Protein AF-A0A2N1N7I2-F1 (afdb_monomer_lite)

Radius of gyration: 17.01 Å; chains: 1; bounding box: 42×35×32 Å

Organism: NCBI:txid588596

Sequence (78 aa):
MEAIIYLTPSAAINETYKKLFNVKTRFSGPGVLGFDNETITKQLQAEVLFFPLQIIIHGIKVFVATLGSSDQAELNFA

pLDDT: mean 71.82, std 11.84, range [49.66, 93.56]

Secondary structure (DSSP, 8-state):
------SSHHHHHHHHHHHHH-------HHHHTTTT-HHHHHHHHS---PPPEEEEETTEEEEE------S-GGGS--

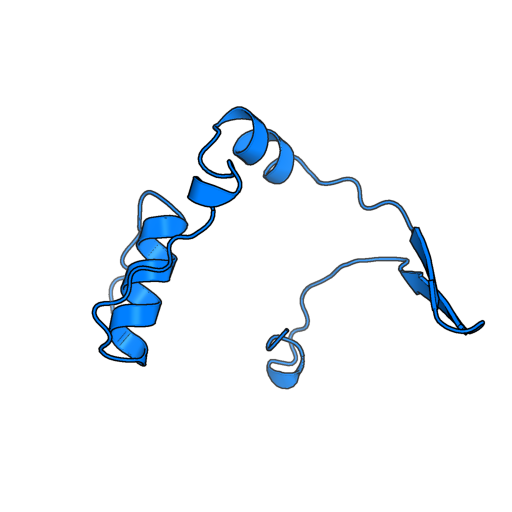Foldseek 3Di:
DDDDDDPDPQVVVQVVCCVPPVDPDRPPPCVVVCCVPPVNVVVVVPPPPDDWDWDADPNDIDIDPDDDDDPPPVVVPD

Structure (mmCIF, N/CA/C/O backbone):
data_AF-A0A2N1N7I2-F1
#
_entry.id   AF-A0A2N1N7I2-F1
#
loop_
_atom_site.group_PDB
_atom_site.id
_atom_site.type_symbol
_atom_site.label_atom_id
_atom_site.label_alt_id
_atom_site.label_comp_id
_atom_site.label_asym_id
_atom_site.label_entity_id
_atom_site.label_seq_id
_atom_site.pdbx_PDB_ins_code
_atom_site.Cartn_x
_atom_site.Cartn_y
_atom_site.Cartn_z
_atom_site.occupancy
_atom_site.B_iso_or_equiv
_atom_site.auth_seq_id
_atom_site.auth_comp_id
_atom_site.auth_asym_id
_atom_site.auth_atom_id
_atom_site.pdbx_PDB_model_num
ATOM 1 N N . MET A 1 1 ? 21.577 -16.016 -1.750 1.00 50.38 1 MET A N 1
ATOM 2 C CA . MET A 1 1 ? 20.477 -15.894 -2.728 1.00 50.38 1 MET A CA 1
ATOM 3 C C . MET A 1 1 ? 20.478 -14.456 -3.195 1.00 50.38 1 MET A C 1
ATOM 5 O O . MET A 1 1 ? 20.338 -13.579 -2.353 1.00 50.38 1 MET A O 1
ATOM 9 N N . GLU A 1 2 ? 20.764 -14.208 -4.470 1.00 56.84 2 GLU A N 1
ATOM 10 C CA . GLU A 1 2 ? 20.797 -12.842 -5.003 1.00 56.84 2 GLU A CA 1
ATOM 11 C C . GLU A 1 2 ? 19.384 -12.254 -5.018 1.00 56.84 2 GLU A C 1
ATOM 13 O O . GLU A 1 2 ? 18.422 -12.920 -5.413 1.00 56.84 2 GLU A O 1
ATOM 18 N N . ALA A 1 3 ? 19.251 -11.018 -4.539 1.00 63.94 3 ALA A N 1
ATOM 19 C CA . ALA A 1 3 ? 17.995 -10.293 -4.605 1.00 63.94 3 ALA A CA 1
ATOM 20 C C . ALA A 1 3 ? 17.751 -9.869 -6.058 1.00 63.94 3 ALA A C 1
ATOM 22 O O . ALA A 1 3 ? 18.536 -9.121 -6.636 1.00 63.94 3 ALA A O 1
ATOM 23 N N . ILE A 1 4 ? 16.660 -10.350 -6.654 1.00 80.25 4 ILE A N 1
ATOM 24 C CA . ILE A 1 4 ? 16.219 -9.879 -7.968 1.00 80.25 4 ILE A CA 1
ATOM 25 C C . ILE A 1 4 ? 15.604 -8.494 -7.770 1.00 80.25 4 ILE A C 1
ATOM 27 O O . ILE A 1 4 ? 14.573 -8.361 -7.109 1.00 80.25 4 ILE A O 1
ATOM 31 N N . ILE A 1 5 ? 16.242 -7.473 -8.339 1.00 80.00 5 ILE A N 1
ATOM 32 C CA . ILE A 1 5 ? 15.743 -6.097 -8.336 1.00 80.00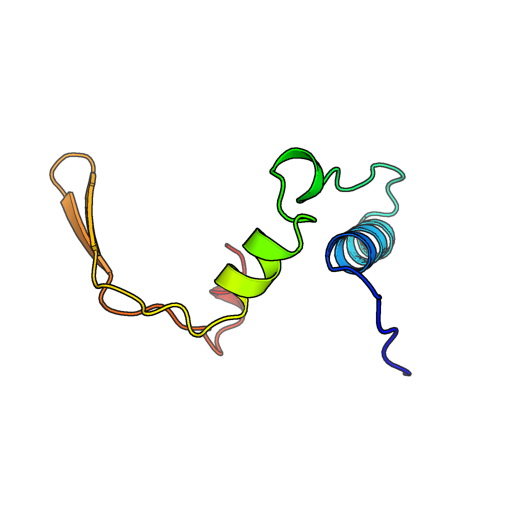 5 ILE A CA 1
ATOM 33 C C . ILE A 1 5 ? 14.894 -5.896 -9.593 1.00 80.00 5 ILE A C 1
ATOM 35 O O . ILE A 1 5 ? 15.363 -6.116 -10.709 1.00 80.00 5 ILE A O 1
ATOM 39 N N . TYR A 1 6 ? 13.644 -5.471 -9.415 1.00 80.06 6 TYR A N 1
ATOM 40 C CA . TYR A 1 6 ? 12.739 -5.156 -10.519 1.00 80.06 6 TYR A CA 1
ATOM 41 C C . TYR A 1 6 ? 12.663 -3.646 -10.740 1.00 80.06 6 TYR A C 1
ATOM 43 O O . TYR A 1 6 ? 12.616 -2.875 -9.786 1.00 80.06 6 TYR A O 1
ATOM 51 N N . LEU A 1 7 ? 12.605 -3.235 -12.009 1.00 75.25 7 LEU A N 1
ATOM 52 C CA . LEU A 1 7 ? 12.579 -1.824 -12.415 1.00 75.25 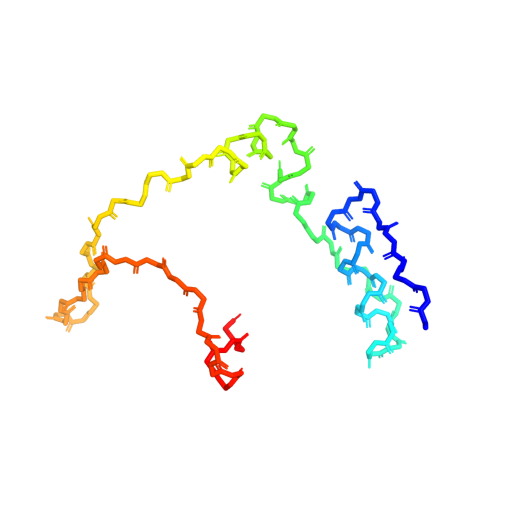7 LEU A CA 1
ATOM 53 C C . LEU A 1 7 ? 11.263 -1.110 -12.083 1.00 75.25 7 LEU A C 1
ATOM 55 O O . LEU A 1 7 ? 11.239 0.115 -12.025 1.00 75.25 7 LEU A O 1
ATOM 59 N N . THR A 1 8 ? 10.171 -1.852 -11.885 1.00 73.19 8 THR A N 1
ATOM 60 C CA . THR A 1 8 ? 8.873 -1.277 -11.520 1.00 73.19 8 THR A CA 1
ATOM 61 C C . THR A 1 8 ? 8.219 -2.069 -10.387 1.00 73.19 8 THR A C 1
ATOM 63 O O . THR A 1 8 ? 8.355 -3.300 -10.337 1.00 73.19 8 THR A O 1
ATOM 66 N N . PRO A 1 9 ? 7.455 -1.403 -9.501 1.00 69.19 9 PRO A N 1
ATOM 67 C CA . PRO A 1 9 ? 6.659 -2.080 -8.476 1.00 69.19 9 PRO A CA 1
ATOM 68 C C . PRO A 1 9 ? 5.703 -3.115 -9.081 1.00 69.19 9 PRO A C 1
ATOM 70 O O . PRO A 1 9 ? 5.594 -4.237 -8.589 1.00 69.19 9 PRO A O 1
ATOM 73 N N . SER A 1 10 ? 5.083 -2.780 -10.216 1.00 73.25 10 SER A N 1
ATOM 74 C CA . SER A 1 10 ? 4.193 -3.668 -10.969 1.00 73.25 10 SER A CA 1
ATOM 75 C C . SER A 1 10 ? 4.881 -4.974 -11.383 1.00 73.25 10 SER A C 1
ATOM 77 O O . SER A 1 10 ? 4.270 -6.040 -11.301 1.00 73.25 10 SER A O 1
ATOM 79 N N . ALA A 1 11 ? 6.152 -4.926 -11.797 1.00 78.81 11 ALA A N 1
ATOM 80 C CA . ALA A 1 11 ? 6.920 -6.122 -12.140 1.00 78.81 11 ALA A CA 1
ATOM 81 C C . ALA A 1 11 ? 7.255 -6.964 -10.897 1.00 78.81 11 ALA A C 1
ATOM 83 O O . ALA A 1 11 ? 7.063 -8.181 -10.917 1.00 78.81 11 ALA A O 1
ATOM 84 N N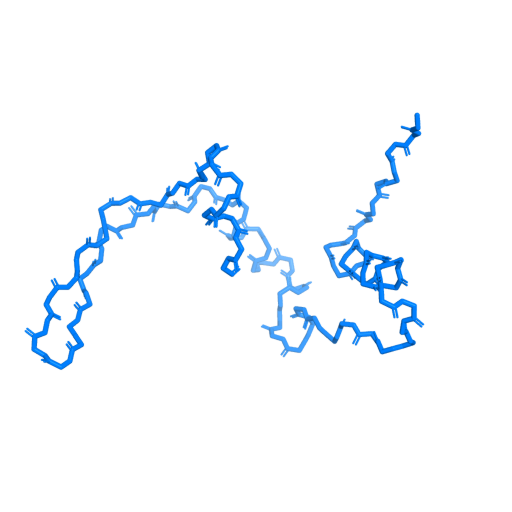 . ALA A 1 12 ? 7.671 -6.321 -9.801 1.00 82.06 12 ALA A N 1
ATOM 85 C CA . ALA A 1 12 ? 7.976 -7.008 -8.545 1.00 82.06 12 ALA A CA 1
ATOM 86 C C . ALA A 1 12 ? 6.760 -7.752 -7.969 1.00 82.06 12 ALA A C 1
ATOM 88 O O . ALA A 1 12 ? 6.863 -8.915 -7.568 1.00 82.06 12 ALA A O 1
ATOM 89 N N . ILE A 1 13 ? 5.596 -7.097 -7.964 1.00 77.31 13 ILE A N 1
ATOM 90 C CA . ILE A 1 13 ? 4.351 -7.664 -7.436 1.00 77.31 13 ILE A CA 1
ATOM 91 C C . ILE A 1 13 ? 3.890 -8.833 -8.310 1.00 77.31 13 ILE A C 1
ATOM 93 O O . ILE A 1 13 ? 3.601 -9.908 -7.789 1.00 77.31 13 ILE A O 1
ATOM 97 N N . ASN A 1 14 ? 3.885 -8.665 -9.636 1.00 78.69 14 ASN A N 1
ATOM 98 C CA . ASN A 1 14 ? 3.484 -9.724 -10.564 1.00 78.69 14 ASN A CA 1
ATOM 99 C C . ASN A 1 14 ? 4.325 -10.997 -10.409 1.00 78.69 14 ASN A C 1
ATOM 101 O O . ASN A 1 14 ? 3.774 -12.095 -10.326 1.00 78.69 14 ASN A O 1
ATOM 105 N N . GLU A 1 15 ? 5.650 -10.863 -10.326 1.00 84.50 15 GLU A N 1
ATOM 106 C CA . GLU A 1 15 ? 6.528 -12.021 -10.152 1.00 84.50 15 GLU A CA 1
ATOM 107 C C . GLU A 1 15 ? 6.376 -12.669 -8.772 1.00 84.50 15 GLU A C 1
ATOM 109 O O . GLU A 1 15 ? 6.433 -13.893 -8.655 1.00 84.50 15 GLU A O 1
ATOM 114 N N . THR A 1 16 ? 6.107 -11.883 -7.729 1.00 81.12 16 THR A N 1
ATOM 115 C CA . THR A 1 16 ? 5.821 -12.417 -6.389 1.00 81.12 16 THR A CA 1
ATOM 116 C C . THR A 1 16 ? 4.528 -13.234 -6.380 1.00 81.12 16 THR A C 1
ATOM 118 O O . THR A 1 16 ? 4.524 -14.373 -5.913 1.00 81.12 16 THR A O 1
ATOM 121 N N . TYR A 1 17 ? 3.452 -12.712 -6.974 1.00 75.44 17 TYR A N 1
ATOM 122 C CA . TYR A 1 17 ? 2.180 -13.431 -7.100 1.00 75.44 17 TYR A CA 1
ATOM 123 C C . TYR A 1 17 ? 2.332 -14.727 -7.896 1.00 75.44 17 TYR A C 1
ATOM 125 O O . TYR A 1 17 ? 1.818 -15.772 -7.497 1.00 75.44 17 TYR A O 1
ATOM 133 N N . LYS A 1 18 ? 3.081 -14.683 -9.001 1.00 83.06 18 LYS A N 1
ATOM 134 C CA . LYS A 1 18 ? 3.365 -15.864 -9.816 1.00 83.06 18 LYS A CA 1
ATOM 135 C C . LYS A 1 18 ? 4.133 -16.926 -9.029 1.00 83.06 18 LYS A C 1
ATOM 137 O O . LYS A 1 18 ? 3.788 -18.099 -9.123 1.00 83.06 18 LYS A O 1
ATOM 142 N N . LYS A 1 19 ? 5.134 -16.533 -8.234 1.00 83.62 19 LYS A N 1
ATOM 143 C CA . LYS A 1 19 ? 5.897 -17.459 -7.380 1.00 83.62 19 LYS A CA 1
ATOM 144 C C . LYS A 1 19 ? 5.041 -18.093 -6.284 1.00 83.62 19 LYS A C 1
ATOM 146 O O . LYS A 1 19 ? 5.182 -19.284 -6.039 1.00 83.62 19 LYS A O 1
ATOM 151 N N . LEU A 1 20 ? 4.181 -17.311 -5.631 1.00 81.50 20 LEU A N 1
ATOM 152 C CA . LEU A 1 20 ? 3.397 -17.776 -4.482 1.00 81.50 20 LEU A CA 1
ATOM 153 C C . LEU A 1 20 ? 2.175 -18.602 -4.883 1.00 81.50 20 LEU A C 1
ATOM 155 O O . LEU A 1 20 ? 1.869 -19.600 -4.240 1.00 81.50 20 LEU A O 1
ATOM 159 N N . PHE A 1 21 ? 1.481 -18.197 -5.945 1.00 80.38 21 PHE A N 1
ATOM 160 C CA . PHE A 1 21 ? 0.179 -18.765 -6.296 1.00 80.38 21 PHE A CA 1
ATOM 161 C C . PHE A 1 21 ? 0.198 -19.569 -7.599 1.00 80.38 21 PHE A C 1
ATOM 163 O O . PHE A 1 21 ? -0.804 -20.185 -7.948 1.00 80.38 21 PHE A O 1
ATOM 170 N N . ASN A 1 22 ? 1.320 -19.578 -8.331 1.00 79.44 22 ASN A N 1
ATOM 171 C CA . ASN A 1 22 ? 1.474 -20.263 -9.620 1.00 79.44 22 ASN A CA 1
ATOM 172 C C . ASN A 1 22 ? 0.380 -19.902 -10.650 1.00 79.44 22 ASN A C 1
ATOM 174 O O . ASN A 1 22 ? 0.031 -20.689 -11.533 1.00 79.44 22 ASN A O 1
ATOM 178 N N . VAL A 1 23 ? -0.189 -18.701 -10.531 1.00 74.00 23 VAL A N 1
ATOM 179 C CA . VAL A 1 23 ? -1.263 -18.211 -11.398 1.00 74.00 23 VAL A CA 1
ATOM 180 C C . VAL A 1 23 ? -0.704 -17.406 -12.569 1.00 74.00 23 VAL A C 1
ATOM 182 O O . VAL A 1 23 ? 0.297 -16.700 -12.451 1.00 74.00 23 VAL A O 1
ATOM 185 N N . LYS A 1 24 ? -1.382 -17.486 -13.721 1.00 65.31 24 LYS A N 1
ATOM 186 C CA . LYS A 1 24 ? -1.092 -16.660 -14.911 1.00 65.31 24 LYS A CA 1
ATOM 187 C C . LYS A 1 24 ? -1.763 -15.285 -14.869 1.00 65.31 24 LYS A C 1
ATOM 189 O O . LYS A 1 24 ? -1.525 -14.466 -15.755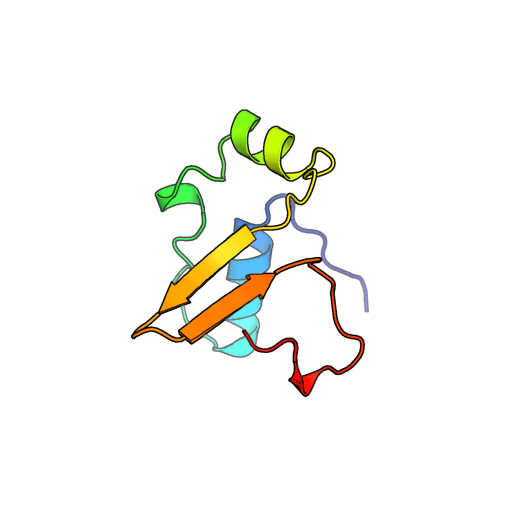 1.00 65.31 24 LYS A O 1
ATOM 194 N N . THR A 1 25 ? -2.628 -15.041 -13.889 1.00 61.38 25 THR A N 1
ATOM 195 C CA . THR A 1 25 ? -3.305 -13.756 -13.720 1.00 61.38 25 THR A CA 1
ATOM 196 C C . THR A 1 25 ? -2.286 -12.698 -13.327 1.00 61.38 25 THR A C 1
ATOM 198 O O . THR A 1 25 ? -1.676 -12.783 -12.264 1.00 61.38 25 THR A O 1
ATOM 201 N N . ARG A 1 26 ? -2.100 -11.702 -14.198 1.00 60.09 26 ARG A N 1
ATOM 202 C CA . ARG A 1 26 ? -1.339 -10.503 -13.855 1.00 60.09 26 ARG A CA 1
ATOM 203 C C . ARG A 1 26 ? -2.110 -9.718 -12.801 1.00 60.09 26 ARG A C 1
ATOM 205 O O . ARG A 1 26 ? -3.302 -9.473 -12.964 1.00 60.09 26 ARG A O 1
ATOM 212 N N . PHE A 1 27 ? -1.406 -9.279 -11.767 1.00 59.25 27 PHE A N 1
ATOM 213 C CA . PHE A 1 27 ? -1.777 -8.101 -11.009 1.00 59.25 27 PHE A CA 1
ATOM 214 C C . PHE A 1 27 ? -1.872 -6.939 -12.006 1.00 59.25 27 PHE A C 1
ATOM 216 O O . PHE A 1 27 ? -0.859 -6.415 -12.475 1.00 59.25 27 PHE A O 1
ATOM 223 N N . SER A 1 28 ? -3.104 -6.592 -12.389 1.00 58.44 28 SER A N 1
ATOM 224 C CA . SER A 1 28 ? -3.424 -5.454 -13.267 1.00 58.44 28 SER A CA 1
ATOM 225 C C . SER A 1 28 ? -2.930 -4.143 -12.673 1.00 58.44 28 SER A C 1
ATOM 227 O O . SER A 1 28 ? -2.658 -3.201 -13.408 1.00 58.44 28 SER A O 1
ATOM 229 N N . GLY A 1 29 ? -2.763 -4.133 -11.354 1.00 63.06 29 GLY A N 1
ATOM 230 C CA . GLY A 1 29 ? -1.865 -3.250 -10.664 1.00 63.06 29 GLY A CA 1
ATOM 231 C C . GLY A 1 29 ? -2.102 -1.760 -10.867 1.00 63.06 29 GLY A C 1
ATOM 232 O O . GLY A 1 29 ? -3.123 -1.315 -11.396 1.00 63.06 29 GLY A O 1
ATOM 233 N N . PRO A 1 30 ? -1.137 -0.967 -10.404 1.00 53.94 30 PRO A N 1
ATOM 234 C CA . PRO A 1 30 ? -1.255 0.471 -10.270 1.00 53.94 30 PRO A CA 1
ATOM 235 C C . PRO A 1 30 ? -1.473 1.192 -11.621 1.00 53.94 30 PRO A C 1
ATOM 237 O O . PRO A 1 30 ? -1.963 2.317 -11.634 1.00 53.94 30 PRO A O 1
ATOM 240 N N . GLY A 1 31 ? -1.213 0.535 -12.759 1.00 50.81 31 GLY A N 1
ATOM 241 C CA . GLY A 1 31 ? -1.474 1.052 -14.108 1.00 50.81 31 GLY A CA 1
ATOM 242 C C . GLY A 1 31 ? -2.951 1.335 -14.420 1.00 50.81 31 GLY A C 1
ATOM 243 O O . GLY A 1 31 ? -3.237 2.276 -15.154 1.00 50.81 31 GLY A O 1
ATOM 244 N N . VAL A 1 32 ? -3.904 0.609 -13.816 1.00 51.97 32 VAL A N 1
ATOM 245 C CA . VAL A 1 32 ? -5.345 0.948 -13.912 1.00 51.97 32 VAL A CA 1
ATOM 246 C C . VAL A 1 32 ? -5.698 2.161 -13.038 1.00 51.97 32 VAL A C 1
ATOM 248 O O . VAL A 1 32 ? -6.619 2.908 -13.354 1.00 51.97 32 VAL A O 1
ATOM 251 N N . LEU A 1 33 ? -4.943 2.381 -11.959 1.00 56.34 33 LEU A N 1
ATOM 252 C CA . LEU A 1 33 ? -5.118 3.485 -11.009 1.00 56.34 33 LEU A CA 1
ATOM 253 C C . LEU A 1 33 ? -4.220 4.704 -11.317 1.00 56.34 33 LEU A C 1
ATOM 255 O O . LEU A 1 33 ? -4.248 5.683 -10.579 1.00 56.34 33 LEU A O 1
ATOM 259 N N . GLY A 1 34 ? -3.426 4.667 -12.394 1.00 56.31 34 GLY A N 1
ATOM 260 C CA . GLY A 1 34 ? -2.548 5.766 -12.817 1.00 56.31 34 GLY A CA 1
ATOM 261 C C . GLY A 1 34 ? -1.225 5.896 -12.052 1.00 56.31 34 GLY A C 1
ATOM 262 O O . GLY A 1 34 ? -0.480 6.839 -12.279 1.00 56.31 34 GLY A O 1
ATOM 263 N N . PHE A 1 35 ? -0.880 4.959 -11.181 1.00 58.09 35 PHE A N 1
ATOM 264 C CA . PHE A 1 35 ? 0.330 5.005 -10.345 1.00 58.09 35 PHE A CA 1
ATOM 265 C C . PHE A 1 35 ? 1.649 4.745 -11.099 1.00 58.09 35 PHE A C 1
ATOM 267 O O . PHE A 1 35 ? 2.706 4.993 -10.533 1.00 58.09 35 PHE A O 1
ATOM 274 N N . ASP A 1 36 ? 1.616 4.315 -12.366 1.00 60.81 36 ASP A N 1
ATOM 275 C CA . ASP A 1 36 ? 2.811 4.319 -13.235 1.00 60.81 36 ASP A CA 1
ATOM 276 C C . ASP A 1 36 ? 3.112 5.735 -13.791 1.00 60.81 36 ASP A C 1
ATOM 278 O O . ASP A 1 36 ? 4.044 5.936 -14.570 1.00 60.81 36 ASP A O 1
ATOM 282 N N . ASN A 1 37 ? 2.327 6.747 -13.402 1.00 74.50 37 ASN A N 1
ATOM 283 C CA . ASN A 1 37 ? 2.611 8.146 -13.687 1.00 74.50 37 ASN A CA 1
ATOM 284 C C . ASN A 1 37 ? 3.813 8.617 -12.849 1.00 74.50 37 ASN A C 1
ATOM 286 O O . ASN A 1 37 ? 3.777 8.591 -11.614 1.00 74.50 37 ASN A O 1
ATOM 290 N N . GLU A 1 38 ? 4.866 9.092 -13.520 1.00 72.75 38 GLU A N 1
ATOM 291 C CA . GLU A 1 38 ? 6.076 9.601 -12.863 1.00 72.75 38 GLU A CA 1
ATOM 292 C C . GLU A 1 38 ? 5.791 10.710 -11.845 1.00 72.75 38 GLU A C 1
ATOM 294 O O . GLU A 1 38 ? 6.458 10.780 -10.816 1.00 72.75 38 GLU A O 1
ATOM 299 N N . THR A 1 39 ? 4.824 11.587 -12.115 1.00 73.06 39 THR A N 1
ATOM 300 C CA . THR A 1 39 ? 4.453 12.683 -11.213 1.00 73.06 39 THR A CA 1
ATOM 301 C C . THR A 1 39 ? 3.826 12.146 -9.933 1.00 73.06 39 THR A C 1
ATOM 303 O O . THR A 1 39 ? 4.206 12.581 -8.849 1.00 73.06 39 THR A O 1
ATOM 306 N N . ILE A 1 40 ? 2.927 11.164 -10.040 1.00 65.38 40 ILE A N 1
ATOM 307 C CA . ILE A 1 40 ? 2.298 10.517 -8.878 1.00 65.38 40 ILE A CA 1
ATOM 308 C C . ILE A 1 40 ? 3.350 9.741 -8.080 1.00 65.38 40 ILE A C 1
ATOM 310 O O . ILE A 1 40 ? 3.431 9.878 -6.863 1.00 65.38 40 ILE A O 1
ATOM 314 N N . THR A 1 41 ? 4.219 8.997 -8.768 1.00 64.88 41 THR A N 1
ATOM 315 C CA . THR A 1 41 ? 5.331 8.275 -8.136 1.00 64.88 41 THR A CA 1
ATOM 316 C C . THR A 1 41 ? 6.261 9.227 -7.379 1.00 64.88 41 THR A C 1
ATOM 318 O O . THR A 1 41 ? 6.578 8.973 -6.221 1.00 64.88 41 THR A O 1
ATOM 321 N N . LYS A 1 42 ? 6.651 10.357 -7.984 1.00 68.56 42 LYS A N 1
ATOM 322 C CA . LYS A 1 42 ? 7.495 11.379 -7.339 1.00 68.56 42 LYS A CA 1
ATOM 323 C C . LYS A 1 42 ? 6.811 12.029 -6.133 1.00 68.56 42 LYS A C 1
ATOM 325 O O . LYS A 1 42 ? 7.480 12.292 -5.142 1.00 68.56 42 LYS A O 1
ATOM 330 N N . GLN A 1 43 ? 5.498 12.266 -6.186 1.00 66.81 43 GLN A N 1
ATOM 331 C CA . GLN A 1 43 ? 4.739 12.819 -5.056 1.00 66.81 43 GLN A CA 1
ATOM 332 C C . GLN A 1 43 ? 4.605 11.838 -3.886 1.00 66.81 43 GLN A C 1
ATOM 334 O O . GLN A 1 43 ? 4.647 12.265 -2.740 1.00 66.81 43 GLN A O 1
ATOM 339 N N . LEU A 1 44 ? 4.475 10.540 -4.163 1.00 62.31 44 LEU A N 1
ATOM 340 C CA . LEU A 1 44 ? 4.448 9.497 -3.133 1.00 62.31 44 LEU A CA 1
ATOM 341 C C . LEU A 1 44 ? 5.834 9.204 -2.544 1.00 62.31 44 LEU A C 1
ATOM 343 O O . LEU A 1 44 ? 5.928 8.770 -1.401 1.00 62.31 44 LEU A O 1
ATOM 347 N N . GLN A 1 45 ? 6.897 9.396 -3.333 1.00 60.75 45 GLN A N 1
ATOM 348 C CA . GLN A 1 45 ? 8.289 9.250 -2.892 1.00 60.75 45 GLN A CA 1
ATOM 349 C C . GLN A 1 45 ? 8.815 10.469 -2.130 1.00 60.75 45 GLN A C 1
ATOM 351 O O . GLN A 1 45 ? 9.787 10.341 -1.387 1.00 60.75 45 GLN A O 1
ATOM 356 N N . ALA A 1 46 ? 8.217 11.646 -2.321 1.00 70.62 46 ALA A N 1
ATOM 357 C CA . ALA A 1 46 ? 8.465 12.777 -1.440 1.00 70.62 46 ALA A CA 1
ATOM 358 C C . ALA A 1 46 ? 8.017 12.409 -0.018 1.00 70.62 46 ALA A C 1
ATOM 360 O O . ALA A 1 46 ? 7.085 11.622 0.142 1.00 70.62 46 ALA A O 1
ATOM 361 N N . GLU A 1 47 ? 8.667 12.967 1.010 1.00 59.41 47 GLU A N 1
ATOM 362 C CA . GLU A 1 47 ? 8.194 12.853 2.394 1.00 59.41 47 GLU A CA 1
ATOM 363 C C . GLU A 1 47 ? 6.702 13.198 2.437 1.00 59.41 47 GLU A C 1
ATOM 365 O O . GLU A 1 47 ? 6.301 14.355 2.289 1.00 59.41 47 GLU A O 1
ATOM 370 N N . VAL A 1 48 ? 5.865 12.173 2.596 1.00 60.72 48 VAL A N 1
ATOM 371 C CA . VAL A 1 48 ? 4.438 12.371 2.794 1.00 60.72 48 VAL A CA 1
ATOM 372 C C . VAL A 1 48 ? 4.315 12.950 4.190 1.00 60.72 48 VAL A C 1
ATOM 374 O O . VAL A 1 48 ? 4.439 12.232 5.182 1.00 60.72 48 VAL A O 1
ATOM 377 N N . LEU A 1 49 ? 4.107 14.265 4.267 1.00 61.56 49 LEU A N 1
ATOM 378 C CA . LEU A 1 49 ? 3.729 14.924 5.508 1.00 61.56 49 LEU A CA 1
ATOM 379 C C . LEU A 1 49 ? 2.423 14.280 5.964 1.00 61.56 49 LEU A C 1
ATOM 381 O O . LEU A 1 49 ? 1.352 14.537 5.413 1.00 61.56 49 LEU A O 1
ATOM 385 N N . PHE A 1 50 ? 2.527 13.368 6.924 1.00 65.50 50 PHE A N 1
ATOM 386 C CA . PHE A 1 50 ? 1.358 12.764 7.521 1.00 65.50 50 PHE A CA 1
ATOM 387 C C . PHE A 1 50 ? 0.636 13.841 8.328 1.00 65.50 50 PHE A C 1
ATOM 389 O O . PHE A 1 50 ? 1.195 14.413 9.266 1.00 65.50 50 PHE A O 1
ATOM 396 N N . PHE A 1 51 ? -0.613 14.113 7.965 1.00 68.00 51 PHE A N 1
ATOM 397 C CA . PHE A 1 51 ? -1.481 14.981 8.744 1.00 68.00 51 PHE A CA 1
ATOM 398 C C . PHE A 1 51 ? -2.377 14.110 9.619 1.00 68.00 51 PHE A C 1
ATOM 400 O O . PHE A 1 51 ? -3.029 13.204 9.089 1.00 68.00 51 PHE A O 1
ATOM 407 N N . PRO A 1 52 ? -2.456 14.383 10.934 1.00 78.94 52 PRO A N 1
ATOM 408 C CA . PRO A 1 52 ? -3.414 13.706 11.781 1.00 78.94 52 PRO A CA 1
ATOM 409 C C . PRO A 1 52 ? -4.826 13.859 11.217 1.00 78.94 52 PRO A C 1
ATOM 411 O O . PRO A 1 52 ? -5.267 14.975 10.935 1.00 78.94 52 PRO A O 1
ATOM 414 N N . LEU A 1 53 ? -5.532 12.744 11.042 1.00 85.81 53 LEU A N 1
ATOM 415 C CA . LEU A 1 53 ? -6.868 12.735 10.449 1.00 85.81 53 LEU A CA 1
ATOM 416 C C . LEU A 1 53 ? -7.879 12.064 11.374 1.00 85.81 53 LEU A C 1
ATOM 418 O O . LEU A 1 53 ? -7.575 11.108 12.089 1.00 85.81 53 LEU A O 1
ATOM 422 N N . GLN A 1 54 ? -9.096 12.605 11.374 1.00 90.00 54 GLN A N 1
ATOM 423 C CA . GLN A 1 54 ? -10.205 12.116 12.183 1.00 90.00 54 GLN A CA 1
ATOM 424 C C . GLN A 1 54 ? -11.253 11.475 11.274 1.00 90.00 54 GLN A C 1
ATOM 426 O O . GLN A 1 54 ? -11.775 12.124 10.370 1.00 90.00 54 GLN A O 1
ATOM 431 N N . ILE A 1 55 ? -11.602 10.224 11.555 1.00 90.75 55 ILE A N 1
ATOM 432 C CA . ILE A 1 55 ? -12.624 9.465 10.833 1.00 90.75 55 ILE A CA 1
ATOM 433 C C . ILE A 1 55 ? -13.784 9.203 11.795 1.00 90.75 55 ILE A C 1
ATOM 435 O O . ILE A 1 55 ? -13.565 8.819 12.942 1.00 90.75 55 ILE A O 1
ATOM 439 N N . ILE A 1 56 ? -15.023 9.424 11.352 1.00 93.25 56 ILE A N 1
ATOM 440 C CA . ILE A 1 56 ? -16.223 9.088 12.129 1.00 93.25 56 ILE A CA 1
ATOM 441 C C . ILE A 1 56 ? -16.958 7.956 11.413 1.00 93.25 56 ILE A C 1
ATOM 443 O O . ILE A 1 56 ? -17.390 8.125 10.277 1.00 93.25 56 ILE A O 1
ATOM 447 N N . ILE A 1 57 ? -17.113 6.812 12.080 1.00 91.25 57 ILE A N 1
ATOM 448 C CA . ILE A 1 57 ? -17.786 5.621 11.546 1.00 91.25 57 ILE A CA 1
ATOM 449 C C . ILE A 1 57 ? -18.855 5.189 12.549 1.00 91.25 57 ILE A C 1
ATOM 451 O O . ILE A 1 57 ? -18.530 4.854 13.682 1.00 91.25 57 ILE A O 1
ATOM 455 N N . HIS A 1 58 ? -20.134 5.210 12.158 1.00 93.56 58 HIS A N 1
ATOM 456 C CA . HIS A 1 58 ? -21.270 4.840 13.025 1.00 93.56 58 HIS A CA 1
ATOM 457 C C . HIS A 1 58 ? -21.271 5.532 14.408 1.00 93.56 58 HIS A C 1
ATOM 459 O O . HIS A 1 58 ? -21.632 4.934 15.417 1.00 93.56 58 HIS A O 1
ATOM 465 N N . GLY A 1 59 ? -20.830 6.794 14.474 1.00 91.69 59 GLY A N 1
ATOM 466 C CA . GLY A 1 59 ? -20.720 7.551 15.730 1.00 91.69 59 GLY A CA 1
ATOM 467 C C . GLY A 1 59 ? -19.443 7.285 16.537 1.00 91.69 59 GLY A C 1
ATOM 468 O O . GLY A 1 59 ? -19.186 7.986 17.513 1.00 91.69 59 GLY A O 1
ATOM 469 N N . ILE A 1 60 ? -18.601 6.341 16.111 1.00 91.19 60 ILE A N 1
ATOM 470 C CA . ILE A 1 60 ? -17.272 6.102 16.678 1.00 91.19 60 ILE A CA 1
ATOM 471 C C . ILE A 1 60 ? -16.284 7.069 16.030 1.00 91.19 60 ILE A C 1
ATOM 473 O O . ILE A 1 60 ? -16.182 7.135 14.805 1.00 91.19 60 ILE A O 1
ATOM 477 N N . LYS A 1 61 ? -15.542 7.812 16.854 1.00 93.06 61 LYS A N 1
ATOM 478 C CA . LYS A 1 61 ? -14.497 8.739 16.413 1.00 93.06 61 LYS A CA 1
ATOM 479 C C . LYS A 1 61 ? -13.130 8.057 16.489 1.00 93.06 61 LYS A C 1
ATOM 481 O O . LYS A 1 61 ? -12.664 7.733 17.576 1.00 93.06 61 LYS A O 1
ATOM 486 N N . VAL A 1 62 ? -12.485 7.888 15.341 1.00 88.56 62 VAL A N 1
ATOM 487 C CA . VAL A 1 62 ? -11.125 7.357 15.199 1.00 88.56 62 VAL A CA 1
ATOM 488 C C . VAL A 1 62 ? -10.187 8.513 14.877 1.00 88.56 62 VAL A C 1
ATOM 490 O O . VAL A 1 62 ? -10.462 9.300 13.973 1.00 88.56 62 VAL A O 1
ATOM 493 N N . PHE A 1 63 ? -9.086 8.626 15.615 1.00 88.75 63 PHE A N 1
ATOM 494 C CA . PHE A 1 63 ? -8.046 9.623 15.374 1.00 88.75 63 PHE A CA 1
ATOM 495 C C . PHE A 1 63 ? -6.750 8.916 14.991 1.00 88.75 63 PHE A C 1
ATOM 497 O O . PHE A 1 63 ? -6.225 8.122 15.769 1.00 88.75 63 PHE A O 1
ATOM 504 N N . VAL A 1 64 ? -6.248 9.197 13.792 1.00 82.69 64 VAL A N 1
ATOM 505 C CA . VAL A 1 64 ? -4.983 8.651 13.297 1.00 82.69 64 VAL A CA 1
ATOM 506 C C . VAL A 1 64 ? -3.931 9.737 13.464 1.00 82.69 64 VAL A C 1
ATOM 508 O O . VAL A 1 64 ? -3.964 10.734 12.750 1.00 82.69 64 VAL A O 1
ATOM 511 N N . ALA A 1 65 ? -3.040 9.571 14.443 1.00 78.19 65 ALA A N 1
ATOM 512 C CA . ALA A 1 65 ? -2.016 10.560 14.792 1.00 78.19 65 ALA A CA 1
ATOM 513 C C . ALA A 1 65 ? -0.689 10.343 14.051 1.00 78.19 65 ALA A C 1
ATOM 515 O O . ALA A 1 65 ? 0.037 11.303 13.803 1.00 78.19 65 ALA A O 1
ATOM 516 N N . THR A 1 66 ? -0.390 9.096 13.685 1.00 70.00 66 THR A N 1
ATOM 517 C CA . THR A 1 66 ? 0.814 8.686 12.957 1.00 70.00 66 THR A CA 1
ATOM 518 C C . THR A 1 66 ? 0.516 7.445 12.113 1.00 70.00 66 THR A C 1
ATOM 520 O O . THR A 1 66 ? -0.421 6.697 12.401 1.00 70.00 66 THR A O 1
ATOM 523 N N . LEU A 1 67 ? 1.330 7.216 11.081 1.00 72.06 67 LEU A N 1
ATOM 524 C CA . LEU A 1 67 ? 1.414 5.947 10.358 1.00 72.06 67 LEU A CA 1
ATOM 525 C C . LEU A 1 67 ? 2.836 5.407 10.509 1.00 72.06 67 LEU A C 1
ATOM 527 O O . LEU A 1 67 ? 3.798 6.167 10.421 1.00 72.06 67 LEU A O 1
ATOM 531 N N . GLY A 1 68 ? 2.969 4.107 10.744 1.00 69.19 68 GLY A N 1
ATOM 532 C CA . GLY A 1 68 ? 4.260 3.445 10.887 1.00 69.19 68 GLY A CA 1
ATOM 533 C C . GLY A 1 68 ? 4.161 1.966 10.538 1.00 69.19 68 GLY A C 1
ATOM 534 O O . GLY A 1 68 ? 3.069 1.399 10.520 1.00 69.19 68 GLY A O 1
ATOM 535 N N . SER A 1 69 ? 5.303 1.351 10.246 1.00 65.69 69 SER A N 1
ATOM 536 C CA . SER A 1 69 ? 5.426 -0.099 10.096 1.00 65.69 69 SER A CA 1
ATOM 537 C C . SER A 1 69 ? 5.598 -0.749 11.465 1.00 65.69 69 SER A C 1
ATOM 539 O O . SER A 1 69 ? 6.350 -0.239 12.295 1.00 65.69 69 SER A O 1
ATOM 541 N N . SER A 1 70 ? 4.925 -1.874 11.697 1.00 71.75 70 SER A N 1
ATOM 542 C CA . SER A 1 70 ? 5.119 -2.658 12.914 1.00 71.75 70 SER A CA 1
ATOM 543 C C . SER A 1 70 ? 6.189 -3.723 12.698 1.00 71.75 70 SER A C 1
ATOM 545 O O . SER A 1 70 ? 6.180 -4.429 11.686 1.00 71.75 70 SER A O 1
ATOM 547 N N . ASP A 1 71 ? 7.057 -3.907 13.690 1.00 80.06 71 ASP A N 1
ATOM 548 C CA . ASP A 1 71 ? 7.974 -5.053 13.740 1.00 80.06 71 ASP A CA 1
ATOM 549 C C . ASP A 1 71 ? 7.225 -6.367 14.035 1.00 80.06 71 ASP A C 1
ATOM 551 O O . ASP A 1 71 ? 7.765 -7.462 13.870 1.00 80.06 71 ASP A O 1
ATOM 555 N N . GLN A 1 72 ? 5.955 -6.283 14.452 1.00 78.25 72 GLN A N 1
ATOM 556 C CA . GLN A 1 72 ? 5.089 -7.444 14.610 1.00 78.25 72 GLN A CA 1
ATOM 557 C C . GLN A 1 72 ? 4.504 -7.848 13.257 1.00 78.25 72 GLN A C 1
ATOM 559 O O . GLN A 1 72 ? 3.585 -7.210 12.744 1.00 78.25 72 GLN A O 1
ATOM 564 N N . ALA A 1 73 ? 5.016 -8.952 12.710 1.00 70.50 73 ALA A N 1
ATOM 565 C CA . ALA A 1 73 ? 4.615 -9.488 11.409 1.00 70.50 73 ALA A CA 1
ATOM 566 C C . ALA A 1 73 ? 3.096 -9.703 11.271 1.00 70.50 73 ALA A C 1
ATOM 568 O O . ALA A 1 73 ? 2.544 -9.495 10.198 1.00 70.50 73 ALA A O 1
ATOM 569 N N . GLU A 1 74 ? 2.417 -10.057 12.362 1.00 71.81 74 GLU A N 1
ATOM 570 C CA . GLU A 1 74 ? 0.964 -10.269 12.436 1.00 71.81 74 GLU A CA 1
ATOM 571 C C . GLU A 1 74 ? 0.142 -9.018 12.090 1.00 71.81 74 GLU A C 1
ATOM 573 O O . GLU A 1 74 ? -0.991 -9.132 11.629 1.00 71.81 74 GLU A O 1
ATOM 578 N N . LEU A 1 75 ? 0.716 -7.827 12.271 1.00 62.78 75 LEU A N 1
ATOM 579 C CA . LEU A 1 75 ? 0.071 -6.550 11.969 1.00 62.78 75 LEU A CA 1
ATOM 580 C C . LEU A 1 75 ? 0.363 -6.056 10.541 1.00 62.78 75 LEU A C 1
ATOM 582 O O . LEU A 1 75 ? -0.206 -5.053 10.121 1.00 62.78 75 LEU A O 1
ATOM 586 N N . ASN A 1 76 ? 1.205 -6.766 9.779 1.00 58.44 76 ASN A N 1
ATOM 587 C CA . ASN A 1 76 ? 1.617 -6.398 8.419 1.00 58.44 76 ASN A CA 1
ATOM 588 C C . ASN A 1 76 ? 0.762 -7.057 7.315 1.00 58.44 76 ASN A C 1
ATOM 590 O O . ASN A 1 76 ? 1.128 -7.000 6.143 1.00 58.44 76 ASN A O 1
ATOM 594 N N . PHE A 1 77 ? -0.360 -7.692 7.671 1.00 49.66 77 PHE A N 1
ATOM 595 C CA . PHE A 1 77 ? -1.250 -8.404 6.738 1.00 49.66 77 PHE A CA 1
ATOM 596 C C . PHE A 1 77 ? -2.492 -7.599 6.303 1.00 49.66 77 PHE A C 1
ATOM 598 O O . PHE A 1 77 ? -3.506 -8.201 5.949 1.00 49.66 77 PHE A O 1
ATOM 605 N N . ALA A 1 78 ? -2.435 -6.264 6.347 1.00 50.97 78 ALA A N 1
ATOM 606 C CA . ALA A 1 78 ? -3.510 -5.399 5.846 1.00 50.97 78 ALA A CA 1
ATOM 607 C C . ALA A 1 78 ? -3.492 -5.267 4.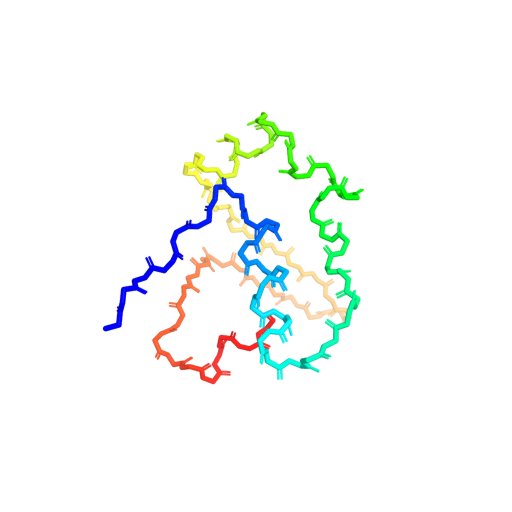314 1.00 50.97 78 ALA A C 1
ATOM 609 O O . ALA A 1 78 ? -2.390 -5.091 3.747 1.00 50.97 78 ALA A O 1
#